Protein AF-A0A953YML4-F1 (afdb_monomer_lite)

Sequence (90 aa):
MIATAGRAIGAWLAAALLLAACQTAGGHRVVAVSPEDLEGTPPSNVRALLGEPELRRTEPPAEVWQYRTDRCVADIYLRQEGAAQRVFYI

Foldseek 3Di:
DDDDDPDDPPPPVVVVVVPPPPPPPPPDPLDDDDFVNAFFDAPVVVCVNQNAAPDWDDDPPWIWGWHDDPVDIDIFTWHDDDPTIGTHGD

Structure (mmCIF, N/CA/C/O backbone):
data_AF-A0A953YML4-F1
#
_entry.id   AF-A0A953YML4-F1
#
loop_
_atom_site.group_PDB
_atom_site.id
_atom_site.type_symbol
_atom_site.label_atom_id
_atom_site.label_alt_id
_atom_site.label_comp_id
_atom_site.label_asym_id
_atom_site.label_entity_id
_atom_site.label_seq_id
_atom_site.pdbx_PDB_ins_code
_atom_site.Cartn_x
_atom_site.Cartn_y
_atom_site.Cartn_z
_atom_site.occupancy
_atom_site.B_iso_or_equiv
_atom_site.auth_seq_id
_atom_site.auth_comp_id
_atom_site.auth_asym_id
_atom_site.auth_atom_id
_atom_site.pdbx_PDB_model_num
ATOM 1 N N . MET A 1 1 ? 42.862 -25.036 -70.194 1.00 38.31 1 MET A N 1
ATOM 2 C CA . MET A 1 1 ? 43.177 -24.860 -68.760 1.00 38.31 1 MET A CA 1
ATOM 3 C C . MET A 1 1 ? 41.953 -24.252 -68.094 1.00 38.31 1 MET A C 1
ATOM 5 O O . MET A 1 1 ? 41.544 -23.173 -68.493 1.00 38.31 1 MET A O 1
ATOM 9 N N . ILE A 1 2 ? 41.308 -24.994 -67.192 1.00 47.53 2 ILE A N 1
ATOM 10 C CA . ILE A 1 2 ? 40.077 -24.609 -66.483 1.00 47.53 2 ILE A CA 1
ATOM 11 C C . ILE A 1 2 ? 40.504 -24.098 -65.102 1.00 47.53 2 ILE A C 1
ATOM 13 O O . ILE A 1 2 ? 41.157 -24.841 -64.376 1.00 47.53 2 ILE A O 1
ATOM 17 N N . ALA A 1 3 ? 40.164 -22.857 -64.744 1.00 45.72 3 ALA A N 1
ATOM 18 C CA . ALA A 1 3 ? 40.382 -22.315 -63.402 1.00 45.72 3 ALA A CA 1
ATOM 19 C C . ALA A 1 3 ? 39.031 -21.941 -62.779 1.00 45.72 3 ALA A C 1
ATOM 21 O O . ALA A 1 3 ? 38.390 -20.958 -63.139 1.00 45.72 3 ALA A O 1
ATOM 22 N N . THR A 1 4 ? 38.593 -22.794 -61.862 1.00 55.34 4 THR A N 1
ATOM 23 C CA . THR A 1 4 ? 37.444 -22.637 -60.973 1.00 55.34 4 THR A CA 1
ATOM 24 C C . THR A 1 4 ? 37.673 -21.502 -59.973 1.00 55.34 4 THR A C 1
ATOM 26 O O . THR A 1 4 ? 38.627 -21.559 -59.200 1.00 55.34 4 THR A O 1
ATOM 29 N N . ALA A 1 5 ? 36.766 -20.526 -59.910 1.00 52.84 5 ALA A N 1
ATOM 30 C CA . ALA A 1 5 ? 36.710 -19.546 -58.820 1.00 52.84 5 ALA A CA 1
ATOM 31 C C . ALA A 1 5 ? 35.261 -19.304 -58.356 1.00 52.84 5 ALA A C 1
ATOM 33 O O . ALA A 1 5 ? 34.810 -18.178 -58.181 1.00 52.84 5 ALA A O 1
ATOM 34 N N . GLY A 1 6 ? 34.508 -20.386 -58.147 1.00 53.66 6 GLY A N 1
ATOM 35 C CA . GLY A 1 6 ? 33.290 -20.354 -57.344 1.00 53.66 6 GLY A CA 1
ATOM 36 C C . GLY A 1 6 ? 33.668 -20.502 -55.877 1.00 53.66 6 GLY A C 1
ATOM 37 O O . GLY A 1 6 ? 33.900 -21.623 -55.443 1.00 53.66 6 GLY A O 1
ATOM 38 N N . ARG A 1 7 ? 33.797 -19.398 -55.125 1.00 56.72 7 ARG A N 1
ATOM 39 C CA . ARG A 1 7 ? 33.961 -19.445 -53.653 1.00 56.72 7 ARG A CA 1
ATOM 40 C C . ARG A 1 7 ? 33.740 -18.110 -52.923 1.00 56.72 7 ARG A C 1
ATOM 42 O O . ARG A 1 7 ? 34.313 -17.902 -51.864 1.00 56.72 7 ARG A O 1
ATOM 49 N N . ALA A 1 8 ? 32.896 -17.217 -53.443 1.00 50.75 8 ALA A N 1
ATOM 50 C CA . ALA A 1 8 ? 32.595 -15.940 -52.771 1.00 50.75 8 ALA A CA 1
ATOM 51 C C . ALA A 1 8 ? 31.129 -15.771 -52.317 1.00 50.75 8 ALA A C 1
ATOM 53 O O . ALA A 1 8 ? 30.782 -14.732 -51.770 1.00 50.75 8 ALA A O 1
ATOM 54 N N . ILE A 1 9 ? 30.263 -16.777 -52.508 1.00 50.56 9 ILE A N 1
ATOM 55 C CA . ILE A 1 9 ? 28.819 -16.668 -52.191 1.00 50.56 9 ILE A CA 1
ATOM 56 C C . ILE A 1 9 ? 28.473 -17.291 -50.818 1.00 50.56 9 ILE A C 1
ATOM 58 O O . ILE A 1 9 ? 27.467 -16.946 -50.207 1.00 50.56 9 ILE A O 1
ATOM 62 N N . GLY A 1 10 ? 29.327 -18.163 -50.267 1.00 46.62 10 GLY A N 1
ATOM 63 C CA . GLY A 1 10 ? 29.005 -18.961 -49.071 1.00 46.62 10 GLY A CA 1
ATOM 64 C C . GLY A 1 10 ? 29.115 -18.255 -47.712 1.00 46.62 10 GLY A C 1
ATOM 65 O O . GLY A 1 10 ? 28.617 -18.785 -46.725 1.00 46.62 10 GLY A O 1
ATOM 66 N N . ALA A 1 11 ? 29.745 -17.080 -47.628 1.00 50.41 11 ALA A N 1
ATOM 67 C CA . ALA A 1 11 ? 29.978 -16.406 -46.343 1.00 50.41 11 ALA A CA 1
ATOM 68 C C . ALA A 1 11 ? 28.777 -15.577 -45.846 1.00 50.41 11 ALA A C 1
ATOM 70 O O . ALA A 1 11 ? 28.681 -15.289 -44.656 1.00 50.41 11 ALA A O 1
ATOM 71 N N . TRP A 1 12 ? 27.844 -15.216 -46.733 1.00 49.88 12 TRP A N 1
ATOM 72 C CA . TRP A 1 12 ? 26.738 -14.310 -46.401 1.00 49.88 12 TRP A CA 1
ATOM 73 C C . TRP A 1 12 ? 25.486 -15.025 -45.860 1.00 49.88 12 TRP A C 1
ATOM 75 O O . TRP A 1 12 ? 24.705 -14.418 -45.134 1.00 49.88 12 TRP A O 1
ATOM 85 N N . LEU A 1 13 ? 25.305 -16.324 -46.136 1.00 52.41 13 LEU A N 1
ATOM 86 C CA . LEU A 1 13 ? 24.119 -17.085 -45.701 1.00 52.41 13 LEU A CA 1
ATOM 87 C C . LEU A 1 13 ? 24.189 -17.572 -44.241 1.00 52.41 13 LEU A C 1
ATOM 89 O O . LEU A 1 13 ? 23.153 -17.713 -43.597 1.00 52.41 13 LEU A O 1
ATOM 93 N N . ALA A 1 14 ? 25.386 -17.789 -43.689 1.00 53.25 14 ALA A N 1
ATOM 94 C CA . ALA A 1 14 ? 25.545 -18.255 -42.306 1.00 53.25 14 ALA A CA 1
ATOM 95 C C . ALA A 1 14 ? 25.297 -17.149 -41.260 1.00 53.25 14 ALA A C 1
ATOM 97 O O . ALA A 1 14 ? 24.837 -17.431 -40.157 1.00 53.25 14 ALA A O 1
ATOM 98 N N . ALA A 1 15 ? 25.551 -15.883 -41.609 1.00 53.69 15 ALA A N 1
ATOM 99 C CA . ALA A 1 15 ? 25.357 -14.752 -40.700 1.00 53.69 15 ALA A CA 1
ATOM 100 C C . ALA A 1 15 ? 23.870 -14.413 -40.472 1.00 53.69 15 ALA A C 1
ATOM 102 O O . ALA A 1 15 ? 23.492 -13.992 -39.381 1.00 53.69 15 ALA A O 1
ATOM 103 N N . ALA A 1 16 ? 23.010 -14.637 -41.472 1.00 55.06 16 ALA A N 1
ATOM 104 C CA . ALA A 1 16 ? 21.586 -14.311 -41.384 1.00 55.06 16 ALA A CA 1
ATOM 105 C C . ALA A 1 16 ? 20.796 -15.259 -40.458 1.00 55.06 16 ALA A C 1
ATOM 107 O O . ALA A 1 16 ? 19.813 -14.844 -39.849 1.00 55.06 16 ALA A O 1
ATOM 108 N N . LEU A 1 17 ? 21.236 -16.513 -40.302 1.00 54.53 17 LEU A N 1
ATOM 109 C CA . LEU A 1 17 ? 20.559 -17.511 -39.463 1.00 54.53 17 LEU A CA 1
ATOM 110 C C . LEU A 1 17 ? 20.839 -17.354 -37.954 1.00 54.53 17 LEU A C 1
ATOM 112 O O . LEU A 1 17 ? 20.069 -17.864 -37.146 1.00 54.53 17 LEU A O 1
ATOM 116 N N . LEU A 1 18 ? 21.887 -16.622 -37.555 1.00 55.84 18 LEU A N 1
ATOM 117 C CA . LEU A 1 18 ? 22.242 -16.410 -36.140 1.00 55.84 18 LEU A CA 1
ATOM 118 C C . LEU A 1 18 ? 21.522 -15.215 -35.482 1.00 55.84 18 LEU A C 1
ATOM 120 O O . LEU A 1 18 ? 21.483 -15.130 -34.258 1.00 55.84 18 LEU A O 1
ATOM 124 N N . LEU A 1 19 ? 20.915 -14.310 -36.259 1.00 55.56 19 LEU A N 1
ATOM 125 C CA . LEU A 1 19 ? 20.251 -13.103 -35.735 1.00 55.56 19 LEU A CA 1
ATOM 126 C C . LEU A 1 19 ? 18.774 -13.309 -35.347 1.00 55.56 19 LEU A C 1
ATOM 128 O O . LEU A 1 19 ? 18.188 -12.450 -34.694 1.00 55.56 19 LEU A O 1
ATOM 132 N N . ALA A 1 20 ? 18.157 -14.436 -35.713 1.00 59.06 20 ALA A N 1
ATOM 133 C CA . ALA A 1 20 ? 16.724 -14.662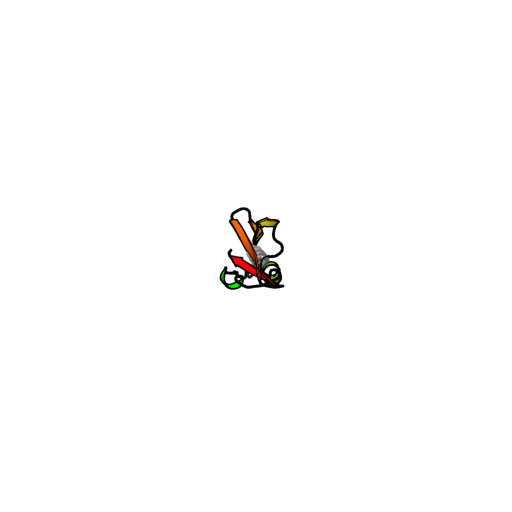 -35.495 1.00 59.06 20 ALA A CA 1
ATOM 134 C C . ALA A 1 20 ? 16.360 -15.192 -34.089 1.00 59.06 20 ALA A C 1
ATOM 136 O O . ALA A 1 20 ? 15.183 -15.230 -33.740 1.00 59.06 20 ALA A O 1
ATOM 137 N N . ALA A 1 21 ? 17.337 -15.592 -33.267 1.00 58.84 21 ALA A N 1
ATOM 138 C CA . AL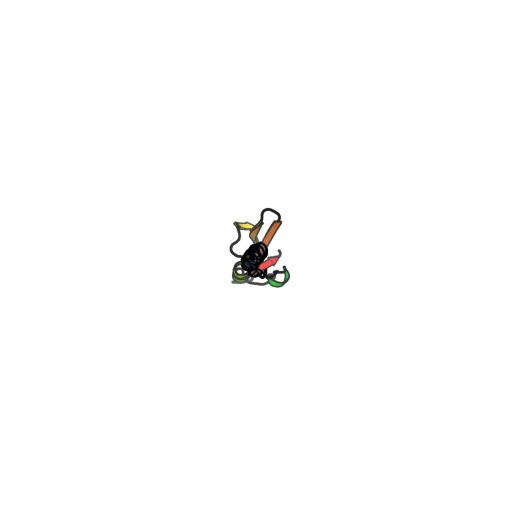A A 1 21 ? 17.071 -16.292 -32.004 1.00 58.84 21 ALA A CA 1
ATOM 139 C C . ALA A 1 21 ? 16.751 -15.380 -30.798 1.00 58.84 21 ALA A C 1
ATOM 141 O O . ALA A 1 21 ? 16.261 -15.873 -29.785 1.00 58.84 21 ALA A O 1
ATOM 142 N N . CYS A 1 22 ? 16.984 -14.064 -30.881 1.00 64.12 22 CYS A N 1
ATOM 143 C CA . CYS A 1 22 ? 16.837 -13.157 -29.728 1.00 64.12 22 CYS A CA 1
ATOM 144 C C . CYS A 1 22 ? 15.460 -12.481 -29.593 1.00 64.12 22 CYS A C 1
ATOM 146 O O . CYS A 1 22 ? 15.285 -11.631 -28.726 1.00 64.12 22 CYS A O 1
ATOM 148 N N . GLN A 1 23 ? 14.477 -12.829 -30.427 1.00 64.44 23 GLN A N 1
ATOM 149 C CA . GLN A 1 23 ? 13.207 -12.089 -30.477 1.00 64.44 23 GLN A CA 1
ATOM 150 C C . GLN A 1 23 ? 12.093 -12.704 -29.616 1.00 64.44 23 GLN A C 1
ATOM 152 O O . GLN A 1 23 ? 10.999 -12.149 -29.555 1.00 64.44 23 GLN A O 1
ATOM 157 N N . THR A 1 24 ? 12.341 -13.804 -28.895 1.00 61.78 24 THR A N 1
ATOM 158 C CA . THR A 1 24 ? 11.363 -14.331 -27.922 1.00 61.78 24 THR A CA 1
ATOM 159 C C . THR A 1 24 ? 11.516 -13.635 -26.568 1.00 61.78 24 THR A C 1
ATOM 161 O O . THR A 1 24 ? 11.532 -14.269 -25.516 1.00 61.78 24 THR A O 1
ATOM 164 N N . ALA A 1 25 ? 11.657 -12.309 -26.581 1.00 64.38 25 ALA A N 1
ATOM 165 C CA . ALA A 1 25 ? 11.464 -11.504 -25.388 1.00 64.38 25 ALA A CA 1
ATOM 166 C C . ALA A 1 25 ? 9.955 -11.473 -25.130 1.00 64.38 25 ALA A C 1
ATOM 168 O O . ALA A 1 25 ? 9.225 -10.667 -25.704 1.00 64.38 25 ALA A O 1
ATOM 169 N N . GLY A 1 26 ? 9.471 -12.427 -24.334 1.00 62.91 26 GLY A N 1
ATOM 170 C CA . GLY A 1 26 ? 8.094 -12.428 -23.864 1.00 62.91 26 GLY A CA 1
ATOM 171 C C . GLY A 1 26 ? 7.784 -11.064 -23.257 1.00 62.91 26 GLY A C 1
ATOM 172 O O . GLY A 1 26 ? 8.417 -10.656 -22.285 1.00 62.91 26 GLY A O 1
ATOM 173 N N . GLY A 1 27 ? 6.847 -10.338 -23.866 1.00 64.56 27 GLY A N 1
ATOM 174 C CA . GLY A 1 27 ? 6.385 -9.065 -23.337 1.00 64.56 27 GLY A CA 1
ATOM 175 C C . GLY A 1 27 ? 5.860 -9.289 -21.926 1.00 64.56 27 GLY A C 1
ATOM 176 O O . GLY A 1 27 ? 4.885 -10.017 -21.734 1.00 64.56 27 GLY A O 1
ATOM 177 N N . HIS A 1 28 ? 6.521 -8.696 -20.934 1.00 65.88 28 HIS A N 1
ATOM 178 C CA . HIS A 1 28 ? 6.023 -8.705 -19.570 1.00 65.88 28 HIS A CA 1
ATOM 179 C C . HIS A 1 28 ? 4.703 -7.932 -19.577 1.00 65.88 28 HIS A C 1
ATOM 181 O O . HIS A 1 28 ? 4.690 -6.716 -19.775 1.00 65.88 28 HIS A O 1
ATOM 187 N N . ARG A 1 29 ? 3.576 -8.640 -19.447 1.00 72.19 29 ARG A N 1
ATOM 188 C CA . ARG A 1 29 ? 2.275 -7.990 -19.285 1.00 72.19 29 ARG A CA 1
ATOM 189 C C . ARG A 1 29 ? 2.270 -7.325 -17.919 1.00 72.19 29 ARG A C 1
ATOM 191 O O . ARG A 1 29 ? 1.961 -7.964 -16.922 1.00 72.19 29 ARG A O 1
ATOM 198 N N . VAL A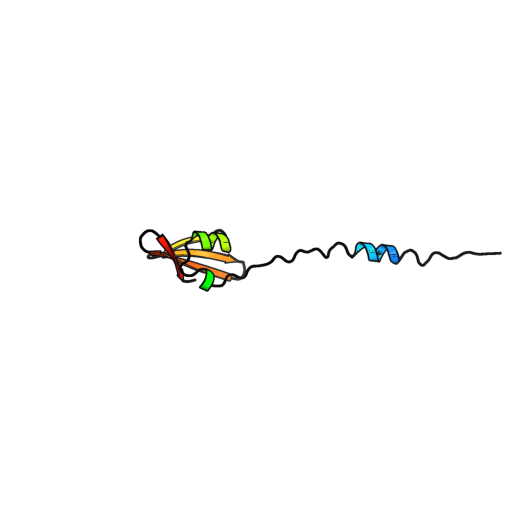 1 30 ? 2.604 -6.041 -17.890 1.00 70.12 30 VAL A N 1
ATOM 199 C CA . VAL A 1 30 ? 2.287 -5.189 -16.750 1.00 70.12 30 VAL A CA 1
ATOM 200 C C . VAL A 1 30 ? 0.774 -5.023 -16.759 1.00 70.12 30 VAL A C 1
ATOM 202 O O . VAL A 1 30 ? 0.213 -4.404 -17.665 1.00 70.12 30 VAL A O 1
ATOM 205 N N . VAL A 1 31 ? 0.100 -5.647 -15.797 1.00 75.94 31 VAL A N 1
ATOM 206 C CA . VAL A 1 31 ? -1.298 -5.329 -15.520 1.00 75.94 31 VAL A CA 1
ATOM 207 C C . VAL A 1 31 ? -1.281 -3.970 -14.836 1.00 75.94 31 VAL A C 1
ATOM 209 O O . VAL A 1 31 ? -0.734 -3.835 -13.745 1.00 75.94 31 VAL A O 1
ATOM 212 N N . ALA A 1 32 ? -1.802 -2.953 -15.517 1.00 81.75 32 ALA A N 1
ATOM 213 C CA . ALA A 1 32 ? -2.010 -1.658 -14.893 1.00 81.75 32 ALA A CA 1
ATOM 214 C C . ALA A 1 32 ? -3.115 -1.809 -13.842 1.00 81.75 32 ALA A C 1
ATOM 216 O O . ALA A 1 32 ? -4.185 -2.322 -14.160 1.00 81.75 32 ALA A O 1
ATOM 217 N N . VAL A 1 33 ? -2.820 -1.393 -12.614 1.00 88.81 33 VAL A N 1
ATOM 218 C CA . VAL A 1 33 ? -3.779 -1.301 -11.510 1.00 88.81 33 VAL A CA 1
ATOM 219 C C . VAL A 1 33 ? -4.163 0.164 -11.394 1.00 88.81 33 VAL A C 1
ATOM 221 O O . VAL A 1 33 ? -3.273 1.015 -11.302 1.00 88.81 33 VAL A O 1
ATOM 224 N N . SER A 1 34 ? -5.455 0.468 -11.441 1.00 91.38 34 SER A N 1
ATOM 225 C CA . SER A 1 34 ? -5.950 1.821 -11.202 1.00 91.38 34 SER A CA 1
ATOM 226 C C . SER A 1 34 ? -6.370 1.988 -9.735 1.00 91.38 34 SER A C 1
ATOM 228 O O . SER A 1 34 ? -6.587 0.992 -9.039 1.00 91.38 34 SER A O 1
ATOM 230 N N . PRO A 1 35 ? -6.462 3.222 -9.211 1.00 92.12 35 PRO A N 1
ATOM 231 C CA . PRO A 1 35 ? -6.896 3.434 -7.831 1.00 92.12 35 PRO A CA 1
ATOM 232 C C . PRO A 1 35 ? -8.262 2.807 -7.516 1.00 92.12 35 PRO A C 1
ATOM 234 O O . PRO A 1 35 ? -8.457 2.231 -6.446 1.00 92.12 35 PRO A O 1
ATOM 237 N N . GLU A 1 36 ? -9.174 2.832 -8.486 1.00 94.00 36 GLU A N 1
ATOM 238 C CA . GLU A 1 36 ? -10.528 2.287 -8.377 1.00 94.00 36 GLU A CA 1
ATOM 239 C C . GLU A 1 36 ? -10.543 0.759 -8.194 1.00 94.00 36 GLU A C 1
ATOM 241 O O . GLU A 1 36 ? -11.487 0.222 -7.616 1.00 94.00 36 GLU A O 1
ATOM 246 N N . ASP A 1 37 ? -9.492 0.052 -8.628 1.00 93.06 37 ASP A N 1
ATOM 247 C CA . ASP A 1 37 ? -9.344 -1.393 -8.408 1.00 93.06 37 ASP A CA 1
ATOM 248 C C . ASP A 1 37 ? -9.032 -1.736 -6.939 1.00 93.06 37 ASP A C 1
ATOM 250 O O . ASP A 1 37 ? -9.191 -2.885 -6.513 1.00 93.06 37 ASP A O 1
ATOM 254 N N . LEU A 1 38 ? -8.538 -0.762 -6.166 1.00 95.88 38 LEU A N 1
ATOM 255 C CA . LEU A 1 38 ? -8.031 -0.954 -4.808 1.00 95.88 38 LEU A CA 1
ATOM 256 C C . LEU A 1 38 ? -8.948 -0.361 -3.738 1.00 95.88 38 LEU A C 1
ATOM 258 O O . LEU A 1 38 ? -8.985 -0.899 -2.628 1.00 95.88 38 LEU A O 1
ATOM 262 N N . GLU A 1 39 ? -9.690 0.705 -4.031 1.00 96.19 39 GLU A N 1
ATOM 263 C CA . GLU A 1 39 ? -10.614 1.327 -3.077 1.00 96.19 39 GLU A CA 1
ATOM 264 C C . GLU A 1 39 ? -11.625 0.320 -2.500 1.00 96.19 39 GLU A C 1
ATOM 266 O O . GLU A 1 39 ? -12.211 -0.509 -3.195 1.00 96.19 39 GLU A O 1
ATOM 271 N N . GLY A 1 40 ? -11.805 0.339 -1.177 1.00 96.81 40 GLY A N 1
ATOM 272 C CA . GLY A 1 40 ? -12.695 -0.582 -0.465 1.00 96.81 40 GLY A CA 1
ATOM 273 C C . GLY A 1 40 ? -12.210 -2.037 -0.395 1.00 96.81 40 GLY A C 1
ATOM 274 O O . GLY A 1 40 ? -12.824 -2.856 0.302 1.00 96.81 40 GLY A O 1
ATOM 275 N N . THR A 1 41 ? -11.107 -2.395 -1.056 1.00 97.94 41 THR A N 1
ATOM 276 C CA . THR A 1 41 ? -10.564 -3.759 -1.008 1.00 97.94 41 THR A CA 1
ATOM 277 C C . THR A 1 41 ? -9.815 -4.028 0.303 1.00 97.94 41 THR A C 1
ATOM 279 O O . THR A 1 41 ? -9.366 -3.094 0.981 1.00 97.94 41 THR A O 1
ATOM 282 N N . PRO A 1 42 ? -9.692 -5.303 0.722 1.00 97.88 42 PRO A N 1
ATOM 283 C CA . PRO A 1 42 ? -8.895 -5.644 1.890 1.00 97.88 42 PRO A CA 1
ATOM 284 C C . PRO A 1 42 ? -7.390 -5.490 1.603 1.00 97.88 42 PRO A C 1
ATOM 286 O O . PRO A 1 42 ? -6.950 -5.678 0.466 1.00 97.88 42 PRO A O 1
ATOM 289 N N . PRO A 1 43 ? -6.562 -5.286 2.642 1.00 97.50 43 PRO A N 1
ATOM 290 C CA . PRO A 1 43 ? -5.112 -5.179 2.499 1.00 97.50 43 PRO A CA 1
ATOM 291 C C . PRO A 1 43 ? -4.454 -6.364 1.773 1.00 97.50 43 PRO A C 1
ATOM 293 O O . PRO A 1 43 ? -3.393 -6.217 1.174 1.00 97.50 43 PRO A O 1
ATOM 296 N N . SER A 1 44 ? -5.061 -7.555 1.814 1.00 97.75 44 SER A N 1
ATOM 297 C CA . SER A 1 44 ? -4.582 -8.722 1.066 1.00 97.75 44 SER A CA 1
ATOM 298 C C . SER A 1 44 ? -4.627 -8.528 -0.449 1.00 97.75 44 SER A C 1
ATOM 300 O O . SER A 1 44 ? -3.725 -9.008 -1.127 1.00 97.75 44 SER A O 1
ATOM 302 N N . ASN A 1 45 ? -5.633 -7.823 -0.978 1.00 97.19 45 ASN A N 1
ATOM 303 C CA . ASN A 1 45 ? -5.747 -7.558 -2.414 1.00 97.19 45 ASN A CA 1
ATOM 304 C C . ASN A 1 45 ? -4.663 -6.588 -2.875 1.00 97.19 45 ASN A C 1
ATOM 306 O O . ASN A 1 45 ? -4.011 -6.845 -3.882 1.00 97.19 45 ASN A O 1
ATOM 310 N N . VAL A 1 46 ? -4.415 -5.535 -2.091 1.00 96.75 46 VAL A N 1
ATOM 311 C CA . VAL A 1 46 ? -3.322 -4.587 -2.345 1.00 96.75 46 VAL A CA 1
ATOM 312 C C . VAL A 1 46 ? -1.996 -5.335 -2.460 1.00 96.75 46 VAL A C 1
ATOM 314 O O . VAL A 1 46 ? -1.284 -5.167 -3.443 1.00 96.75 46 VAL A O 1
ATOM 317 N N . ARG A 1 47 ? -1.698 -6.245 -1.522 1.00 96.81 47 ARG A N 1
ATOM 318 C CA . ARG A 1 47 ? -0.458 -7.038 -1.576 1.00 96.81 47 ARG A CA 1
ATOM 319 C C . ARG A 1 47 ? -0.408 -8.037 -2.723 1.00 96.81 47 ARG A C 1
ATOM 321 O O . ARG A 1 47 ? 0.664 -8.288 -3.257 1.00 96.81 47 ARG A O 1
ATOM 328 N N . ALA A 1 48 ? -1.545 -8.612 -3.102 1.00 95.12 48 ALA A N 1
ATOM 329 C CA . ALA A 1 48 ? -1.607 -9.522 -4.240 1.00 95.12 48 ALA A CA 1
ATOM 330 C C . ALA A 1 48 ? -1.309 -8.808 -5.569 1.00 95.12 48 ALA A C 1
ATOM 332 O O . ALA A 1 48 ? -0.735 -9.419 -6.467 1.00 95.12 48 ALA A O 1
ATOM 333 N N . LEU A 1 49 ? -1.688 -7.532 -5.685 1.00 93.44 49 LEU A N 1
ATOM 334 C CA . LEU A 1 49 ? -1.522 -6.732 -6.900 1.00 93.44 49 LEU A CA 1
ATOM 335 C C . LEU A 1 49 ? -0.195 -5.964 -6.941 1.00 93.44 49 LEU A C 1
ATOM 337 O O . LEU A 1 49 ? 0.450 -5.921 -7.985 1.00 93.44 49 LEU A O 1
ATOM 341 N N . LEU A 1 50 ? 0.208 -5.363 -5.821 1.00 93.12 50 LEU A N 1
ATOM 342 C CA . LEU A 1 50 ? 1.354 -4.450 -5.738 1.00 93.12 50 LEU A CA 1
ATOM 343 C C . LEU A 1 50 ? 2.561 -5.044 -5.000 1.00 93.12 50 LEU A C 1
ATOM 345 O O . LEU A 1 50 ? 3.633 -4.448 -5.000 1.00 93.12 50 LEU A O 1
ATOM 349 N N . GLY A 1 51 ? 2.406 -6.208 -4.368 1.00 94.69 51 GLY A N 1
ATOM 350 C CA . GLY A 1 51 ? 3.416 -6.778 -3.481 1.00 94.69 51 GLY A CA 1
ATOM 351 C C . GLY A 1 51 ? 3.415 -6.153 -2.083 1.00 94.69 51 GLY A C 1
ATOM 352 O O . GLY A 1 51 ? 2.473 -5.475 -1.658 1.00 94.69 51 GLY A O 1
ATOM 353 N N . GLU A 1 52 ? 4.477 -6.414 -1.328 1.00 97.19 52 GLU A N 1
ATOM 354 C CA . GLU A 1 52 ? 4.647 -5.854 0.014 1.00 97.19 52 GLU A CA 1
ATOM 355 C C . GLU A 1 52 ? 5.070 -4.377 -0.055 1.00 97.19 52 GLU A C 1
ATOM 357 O O . GLU A 1 52 ? 5.930 -4.046 -0.869 1.00 97.19 52 GLU A O 1
ATOM 362 N N . PRO A 1 53 ? 4.515 -3.491 0.791 1.00 97.62 53 PRO A N 1
ATOM 363 C CA . PRO A 1 53 ? 4.961 -2.101 0.858 1.00 97.62 53 PRO A CA 1
ATOM 364 C C . PRO A 1 53 ? 6.351 -2.002 1.497 1.00 97.62 53 PRO A C 1
ATOM 366 O O . PRO A 1 53 ? 6.663 -2.755 2.426 1.00 97.62 53 PRO A O 1
ATOM 369 N N . GLU A 1 54 ? 7.165 -1.027 1.085 1.00 98.06 54 GLU A N 1
ATOM 370 C CA . GLU A 1 54 ? 8.483 -0.800 1.693 1.00 98.06 54 GLU A CA 1
ATOM 371 C C . GLU A 1 54 ? 8.376 -0.157 3.078 1.00 98.06 54 GLU A C 1
ATOM 373 O O . GLU A 1 54 ? 9.280 -0.289 3.905 1.00 98.06 54 GLU A O 1
ATOM 378 N N . LEU A 1 55 ? 7.276 0.548 3.348 1.00 98.06 55 LEU A N 1
ATOM 379 C CA . LEU A 1 55 ? 7.050 1.207 4.626 1.00 98.06 55 LEU A CA 1
ATOM 380 C C . LEU A 1 55 ? 5.583 1.114 5.040 1.00 98.06 55 LEU A C 1
ATOM 382 O O . LEU A 1 55 ? 4.678 1.377 4.255 1.00 98.06 55 LEU A O 1
ATOM 386 N N . ARG A 1 56 ? 5.357 0.789 6.314 1.00 98.06 56 ARG A N 1
ATOM 387 C CA . ARG A 1 56 ? 4.043 0.835 6.960 1.00 98.06 56 ARG A CA 1
ATOM 388 C C . ARG A 1 56 ? 4.123 1.759 8.163 1.00 98.06 56 ARG A C 1
ATOM 390 O O . ARG A 1 56 ? 5.021 1.611 8.991 1.00 98.06 56 ARG A O 1
ATOM 397 N N . ARG A 1 57 ? 3.202 2.712 8.255 1.00 97.81 57 ARG A N 1
ATOM 398 C CA . ARG A 1 57 ? 3.116 3.669 9.361 1.00 97.81 57 ARG A CA 1
ATOM 399 C C . ARG A 1 57 ? 1.716 3.653 9.943 1.00 97.81 57 ARG A C 1
ATOM 401 O O . ARG A 1 57 ? 0.740 3.579 9.206 1.00 97.81 57 ARG A O 1
ATOM 408 N N . THR A 1 58 ? 1.617 3.766 11.258 1.00 97.50 58 THR A N 1
ATOM 409 C CA . THR A 1 58 ? 0.337 4.002 11.924 1.00 97.50 58 THR A CA 1
ATOM 410 C C . THR A 1 58 ? 0.148 5.507 12.053 1.00 97.50 58 THR A C 1
ATOM 412 O O . THR A 1 58 ? 0.882 6.165 12.787 1.00 97.50 58 THR A O 1
ATOM 415 N N . GLU A 1 59 ? -0.831 6.049 11.337 1.00 95.00 59 GLU A N 1
ATOM 416 C CA . GLU A 1 59 ? -1.206 7.464 11.354 1.00 95.00 59 GLU A CA 1
ATOM 417 C C . GLU A 1 59 ? -2.703 7.552 11.679 1.00 95.00 59 GLU A C 1
ATOM 419 O O . GLU A 1 59 ? -3.532 7.538 10.766 1.00 95.00 59 GLU A O 1
ATOM 424 N N . PRO A 1 60 ? -3.091 7.572 12.972 1.00 93.19 60 PRO A N 1
ATOM 425 C CA . PRO A 1 60 ? -4.491 7.464 13.369 1.00 93.19 60 PRO A CA 1
ATOM 426 C C . PRO A 1 60 ? -5.390 8.476 12.637 1.00 93.19 60 PRO A C 1
ATOM 428 O O . PRO A 1 60 ? -5.040 9.654 12.565 1.00 93.19 60 PRO A O 1
ATOM 431 N N . PRO A 1 61 ? -6.557 8.053 12.114 1.00 92.38 61 PRO A N 1
ATOM 432 C CA . PRO A 1 61 ? -7.221 6.760 12.321 1.00 92.38 61 PRO A CA 1
ATOM 433 C C . PRO A 1 61 ? -6.836 5.663 11.305 1.00 92.38 61 PRO A C 1
ATOM 435 O O . PRO A 1 61 ? -7.580 4.693 11.155 1.00 92.38 61 PRO A O 1
ATOM 438 N N . ALA A 1 62 ? -5.735 5.821 10.572 1.00 96.31 62 ALA A N 1
ATOM 439 C CA . ALA A 1 62 ? -5.341 4.944 9.477 1.00 96.31 62 ALA A CA 1
ATOM 440 C C . ALA A 1 62 ? -3.997 4.235 9.714 1.00 96.31 62 ALA A C 1
ATOM 442 O O . ALA A 1 62 ? -3.165 4.635 10.529 1.00 96.31 62 ALA A O 1
ATOM 443 N N . GLU A 1 63 ? -3.773 3.179 8.945 1.00 97.88 63 GLU A N 1
ATOM 444 C CA . GLU A 1 63 ? -2.431 2.751 8.572 1.00 97.88 63 GLU A CA 1
ATOM 445 C C . GLU A 1 63 ? -2.122 3.270 7.172 1.00 97.88 63 GLU A C 1
ATOM 447 O O . GLU A 1 63 ? -2.963 3.185 6.281 1.00 97.88 63 GLU A O 1
ATOM 452 N N . VAL A 1 64 ? -0.913 3.779 6.970 1.00 98.06 64 VAL A N 1
ATOM 453 C CA . VAL A 1 64 ? -0.424 4.229 5.668 1.00 98.06 64 VAL A CA 1
ATOM 454 C C . VAL A 1 64 ? 0.644 3.261 5.199 1.00 98.06 64 VAL A C 1
ATOM 456 O O . VAL A 1 64 ? 1.637 3.028 5.894 1.00 98.06 64 VAL A O 1
ATOM 459 N N . TRP A 1 65 ? 0.428 2.668 4.033 1.00 98.31 65 TRP A N 1
ATOM 460 C CA . TRP A 1 65 ? 1.391 1.797 3.377 1.00 98.31 65 TRP A CA 1
ATOM 461 C C . TRP A 1 65 ? 1.978 2.509 2.176 1.00 98.31 65 TRP A C 1
ATOM 463 O O . TRP A 1 65 ? 1.245 2.929 1.291 1.00 98.31 65 TRP A O 1
ATOM 473 N N . GLN A 1 66 ? 3.296 2.612 2.130 1.00 98.12 66 GLN A N 1
ATOM 474 C CA . GLN A 1 66 ? 3.988 3.308 1.064 1.00 98.12 66 GLN A CA 1
ATOM 475 C C . GLN A 1 66 ? 4.633 2.317 0.108 1.00 98.12 66 GLN A C 1
ATOM 477 O O . GLN A 1 66 ? 5.356 1.425 0.553 1.00 98.12 66 GLN A O 1
ATOM 482 N N . TYR A 1 67 ? 4.386 2.544 -1.178 1.00 96.62 67 TYR A N 1
ATOM 483 C CA . TYR A 1 67 ? 5.021 1.884 -2.310 1.00 96.62 67 TYR A CA 1
ATOM 484 C C . TYR A 1 67 ? 5.945 2.879 -3.005 1.00 96.62 67 TYR A C 1
ATOM 486 O O . TYR A 1 67 ? 5.502 3.956 -3.417 1.00 96.62 67 TYR A O 1
ATOM 494 N N . ARG A 1 68 ? 7.231 2.559 -3.130 1.00 95.31 68 ARG A N 1
ATOM 495 C CA . ARG A 1 68 ? 8.244 3.478 -3.653 1.00 95.31 68 ARG A CA 1
ATOM 496 C C . ARG A 1 68 ? 9.014 2.871 -4.814 1.00 95.31 68 ARG A C 1
ATOM 498 O O . ARG A 1 68 ? 9.522 1.763 -4.765 1.00 95.31 68 ARG A O 1
ATOM 505 N N . THR A 1 69 ? 9.193 3.690 -5.838 1.00 92.00 69 THR A N 1
ATOM 506 C CA . THR A 1 69 ? 10.168 3.469 -6.907 1.00 92.00 69 THR A CA 1
ATOM 507 C C . THR A 1 69 ? 11.137 4.644 -6.946 1.00 92.00 69 THR A C 1
ATOM 509 O O . THR A 1 69 ? 10.952 5.644 -6.248 1.00 92.00 69 THR A O 1
ATOM 512 N N . ASP A 1 70 ? 12.126 4.583 -7.832 1.00 92.94 70 ASP A N 1
ATOM 513 C CA . ASP A 1 70 ? 13.062 5.692 -8.045 1.00 92.94 70 ASP A CA 1
ATOM 514 C C . ASP A 1 70 ? 12.382 6.978 -8.547 1.00 92.94 70 ASP A C 1
ATOM 516 O O . ASP A 1 70 ? 12.973 8.055 -8.483 1.00 92.94 70 ASP A O 1
ATOM 520 N N . ARG A 1 71 ? 11.149 6.889 -9.074 1.00 92.56 71 ARG A N 1
ATOM 521 C CA . ARG A 1 71 ? 10.453 8.024 -9.707 1.00 92.56 71 ARG A CA 1
ATOM 522 C C . ARG A 1 71 ? 9.120 8.400 -9.073 1.00 92.56 71 ARG A C 1
ATOM 524 O O . ARG A 1 71 ? 8.654 9.515 -9.298 1.00 92.56 71 ARG A O 1
ATOM 531 N N . CYS A 1 72 ? 8.499 7.496 -8.325 1.00 93.00 72 CYS A N 1
ATOM 532 C CA . CYS A 1 72 ? 7.148 7.672 -7.801 1.00 93.00 72 CYS A CA 1
ATOM 533 C C . CYS A 1 72 ? 7.024 7.098 -6.391 1.00 93.00 72 CYS A C 1
ATOM 535 O O . CYS A 1 72 ? 7.709 6.139 -6.033 1.00 93.00 72 CYS A O 1
ATOM 537 N N . VAL A 1 73 ? 6.099 7.670 -5.630 1.00 95.25 73 VAL A N 1
ATOM 538 C CA . VAL A 1 73 ? 5.658 7.178 -4.327 1.00 95.25 73 VAL A CA 1
ATOM 539 C C . VAL A 1 73 ? 4.136 7.114 -4.368 1.00 95.25 73 VAL A C 1
ATOM 541 O O . VAL A 1 73 ? 3.517 8.065 -4.840 1.00 95.25 73 VAL A O 1
ATOM 544 N N . ALA A 1 74 ? 3.557 6.014 -3.900 1.00 95.69 74 ALA A N 1
ATOM 545 C CA . ALA A 1 74 ? 2.120 5.860 -3.703 1.00 95.69 74 ALA A CA 1
ATOM 546 C C . ALA A 1 74 ? 1.855 5.499 -2.238 1.00 95.69 74 ALA A C 1
ATOM 548 O O . ALA A 1 74 ? 2.528 4.621 -1.698 1.00 95.69 74 ALA A O 1
ATOM 549 N N . ASP A 1 75 ? 0.896 6.172 -1.605 1.00 97.56 75 ASP A N 1
ATOM 550 C CA . ASP A 1 75 ? 0.526 5.951 -0.208 1.00 97.56 75 ASP A CA 1
ATOM 551 C C . ASP A 1 75 ? -0.890 5.363 -0.153 1.00 97.56 75 ASP A C 1
ATOM 553 O O . ASP A 1 75 ? -1.868 6.032 -0.444 1.00 97.56 75 ASP A O 1
ATOM 557 N N . ILE A 1 76 ? -1.024 4.105 0.254 1.00 97.75 76 ILE A N 1
ATOM 558 C CA . ILE A 1 76 ? -2.318 3.448 0.445 1.00 97.75 76 ILE A CA 1
ATOM 559 C C . ILE A 1 76 ? -2.783 3.687 1.880 1.00 97.75 76 ILE A C 1
ATOM 561 O O . ILE A 1 76 ? -2.139 3.236 2.831 1.00 97.75 76 ILE A O 1
ATOM 565 N N . TYR A 1 77 ? -3.923 4.353 2.047 1.00 97.94 77 TYR A N 1
ATOM 566 C CA . TYR A 1 77 ? -4.519 4.637 3.350 1.00 97.94 77 TYR A CA 1
ATOM 567 C C . TYR A 1 77 ? -5.542 3.567 3.698 1.00 97.94 77 TYR A C 1
ATOM 569 O O . TYR A 1 77 ? -6.573 3.429 3.036 1.00 97.94 77 TYR A O 1
ATOM 577 N N . LEU A 1 78 ? -5.286 2.830 4.773 1.00 98.06 78 LEU A N 1
ATOM 578 C CA . LEU A 1 78 ? -6.158 1.774 5.253 1.00 98.06 78 LEU A CA 1
A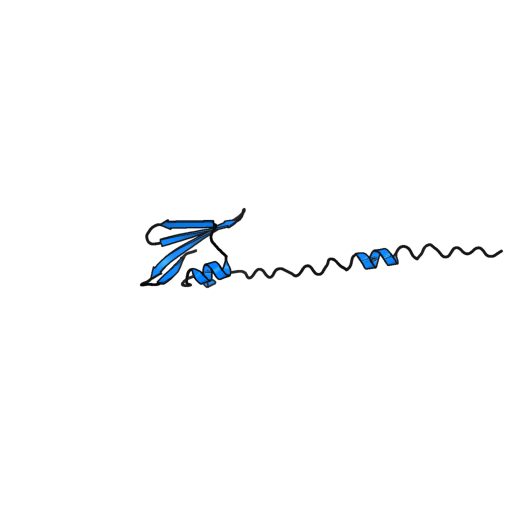TOM 579 C C . LEU A 1 78 ? -6.826 2.164 6.569 1.00 98.06 78 LEU A C 1
ATOM 581 O O . LEU A 1 78 ? -6.164 2.621 7.496 1.00 98.06 78 LEU A O 1
ATOM 585 N N . ARG A 1 79 ? -8.134 1.933 6.682 1.00 97.06 79 ARG A N 1
ATOM 586 C CA . ARG A 1 79 ? -8.910 2.190 7.903 1.00 97.06 79 ARG A CA 1
ATOM 587 C C . ARG A 1 79 ? -9.625 0.926 8.363 1.00 97.06 79 ARG A C 1
ATOM 589 O O . ARG A 1 79 ? -10.012 0.094 7.546 1.00 97.06 79 ARG A O 1
ATOM 596 N N . GLN A 1 80 ? -9.828 0.809 9.672 1.00 96.38 80 GLN A N 1
ATOM 597 C CA . GLN A 1 80 ? -10.746 -0.171 10.244 1.00 96.38 80 GLN A CA 1
ATOM 598 C C . GLN A 1 80 ? -12.207 0.200 9.940 1.00 96.38 80 GLN A C 1
ATOM 600 O O . GLN A 1 80 ? -12.651 1.316 10.211 1.00 96.38 80 GLN A O 1
ATOM 605 N N . GLU A 1 81 ? -12.953 -0.760 9.412 1.00 93.50 81 GLU A N 1
ATOM 606 C CA . GLU A 1 81 ? -14.397 -0.749 9.217 1.00 93.50 81 GLU A CA 1
ATOM 607 C C . GLU A 1 81 ? -14.986 -1.974 9.940 1.00 93.50 81 GLU A C 1
ATOM 609 O O . GLU A 1 81 ? -14.986 -3.105 9.445 1.00 93.50 81 GLU A O 1
ATOM 614 N N . GLY A 1 82 ? -15.436 -1.762 11.179 1.00 92.69 82 GLY A N 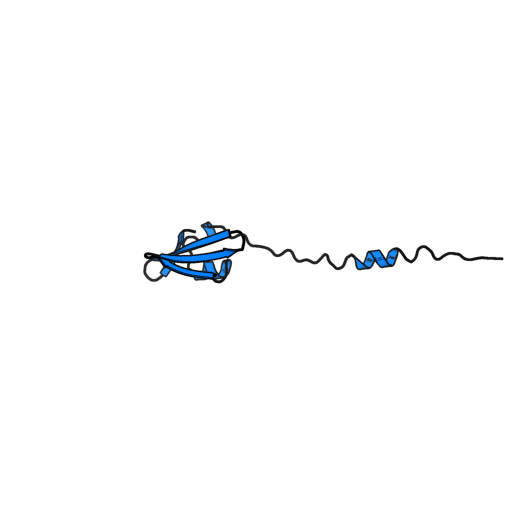1
ATOM 615 C CA . GLY A 1 82 ? -15.817 -2.857 12.070 1.00 92.69 82 GLY A CA 1
ATOM 616 C C . GLY A 1 82 ? -14.609 -3.727 12.423 1.00 92.69 82 GLY A C 1
ATOM 617 O O . GLY A 1 82 ? -13.644 -3.238 13.001 1.00 92.69 82 GLY A O 1
ATOM 618 N N . ALA A 1 83 ? -14.674 -5.017 12.087 1.00 92.50 83 ALA A N 1
ATOM 619 C CA . ALA A 1 83 ? -13.585 -5.972 12.316 1.00 92.50 83 ALA A CA 1
ATOM 620 C C . ALA A 1 83 ? -12.628 -6.120 11.115 1.00 92.50 83 ALA A C 1
ATOM 622 O O . ALA A 1 83 ? -11.685 -6.907 11.187 1.00 92.50 83 ALA A O 1
ATOM 623 N N . ALA A 1 84 ? -12.890 -5.431 9.999 1.00 94.38 84 ALA A N 1
ATOM 624 C CA . ALA A 1 84 ? -12.114 -5.552 8.769 1.00 94.38 84 ALA A CA 1
ATOM 625 C C . ALA A 1 84 ? -11.365 -4.255 8.457 1.00 94.38 84 ALA A C 1
ATOM 627 O O . ALA A 1 84 ? -11.889 -3.167 8.651 1.00 94.38 84 ALA A O 1
ATOM 628 N N . GLN A 1 85 ? -10.164 -4.367 7.896 1.00 96.12 85 GLN A N 1
ATOM 629 C CA . GLN A 1 85 ? -9.420 -3.223 7.371 1.00 96.12 85 GLN A CA 1
ATOM 630 C C . GLN A 1 85 ? -9.675 -3.081 5.868 1.00 96.12 85 GLN A C 1
ATOM 632 O O . GLN A 1 85 ? -9.694 -4.086 5.152 1.00 96.12 85 GLN A O 1
ATOM 637 N N . ARG A 1 86 ? -9.843 -1.847 5.384 1.00 97.75 86 ARG A N 1
ATOM 638 C CA . ARG A 1 86 ? -10.066 -1.541 3.964 1.00 97.75 86 ARG A CA 1
ATOM 639 C C . ARG A 1 86 ? -9.263 -0.343 3.495 1.00 97.75 86 ARG A C 1
ATOM 641 O O . ARG A 1 86 ? -8.985 0.555 4.287 1.00 97.75 86 ARG A O 1
ATOM 648 N N . VAL A 1 87 ? -8.950 -0.321 2.204 1.00 97.75 87 VAL A N 1
ATOM 649 C CA . VAL A 1 87 ? -8.424 0.868 1.524 1.00 97.75 87 VAL A CA 1
ATOM 650 C C . VAL A 1 87 ? -9.502 1.948 1.483 1.00 97.75 87 VAL A C 1
ATOM 652 O O . VAL A 1 87 ? -10.625 1.692 1.053 1.00 97.75 87 VAL A O 1
ATOM 655 N N . PHE A 1 88 ? -9.155 3.147 1.937 1.00 96.44 88 PHE A N 1
ATOM 656 C CA . PHE A 1 88 ? -10.030 4.318 1.937 1.00 96.44 88 PHE A CA 1
ATOM 657 C C . PHE A 1 88 ? -9.584 5.388 0.932 1.00 96.44 88 PHE A C 1
ATOM 659 O O . PHE A 1 88 ? -10.427 6.130 0.442 1.00 96.44 88 PHE A O 1
ATOM 666 N N . TYR A 1 89 ? -8.280 5.496 0.665 1.00 93.62 89 TYR A N 1
ATOM 667 C CA . TYR A 1 89 ? -7.697 6.496 -0.233 1.00 93.62 89 TYR A CA 1
ATOM 668 C C . TYR A 1 89 ? -6.307 6.041 -0.711 1.00 93.62 89 TYR A C 1
ATOM 670 O O . TYR A 1 89 ? -5.686 5.201 -0.047 1.00 93.62 89 TYR A O 1
ATOM 678 N N . ILE A 1 90 ? -5.838 6.587 -1.838 1.00 89.44 90 ILE A N 1
ATOM 679 C CA . ILE A 1 90 ? -4.546 6.300 -2.489 1.00 89.44 90 ILE A CA 1
ATOM 680 C C . I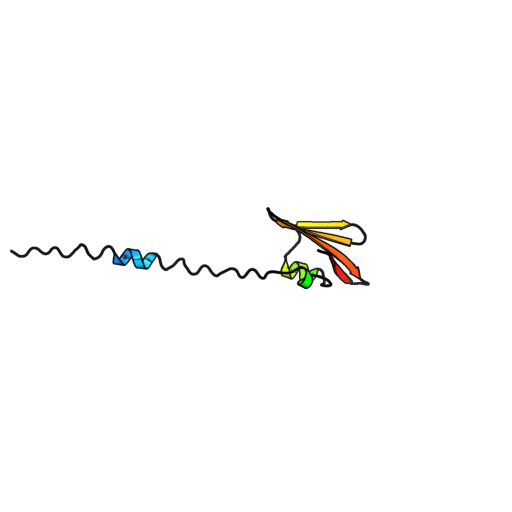LE A 1 90 ? -3.878 7.604 -2.935 1.00 89.44 90 ILE A C 1
ATOM 682 O O . ILE A 1 90 ? -4.605 8.474 -3.462 1.00 89.44 90 ILE A O 1
#

pLDDT: mean 82.08, std 19.04, range [38.31, 98.31]

Secondary structure (DSSP, 8-state):
-------SSTTSHHHHHSSGGG---------PPPGGGTTT--HHHHHHHH-S-SEEEEETTEEEEEEE-SS-EEEEEEEEETTEEEEEE-

Radius of gyration: 28.23 Å; chains: 1; bounding box: 59×33×82 Å